Protein AF-A0A7R9TB35-F1 (afdb_monomer)

Solvent-accessible surface area (backbone atoms only — not comparable to full-atom values): 8135 Å² total; per-residue (Å²): 130,73,51,58,39,48,100,83,71,43,61,80,82,68,90,72,88,78,62,68,51,56,83,81,45,73,91,68,60,78,94,71,90,72,75,76,47,67,43,99,84,64,23,38,39,74,42,79,46,48,24,17,52,38,48,74,56,93,46,41,38,41,68,48,85,60,56,23,33,42,37,32,32,30,42,85,90,68,52,32,36,48,29,34,21,60,53,54,99,89,48,83,83,55,64,77,40,80,38,84,54,57,85,85,51,56,41,36,36,64,48,104,45,93,62,28,33,32,43,37,23,86,93,43,67,87,70,45,44,40,34,32,57,61,77,127

InterPro domains:
  IPR006773 Proteasomal ubiquitin receptor Rpn13/ADRM1 [PTHR12225] (44-135)
  IPR038633 Proteasomal ubiquitin receptor Rpn13/ADRM1, Pru domain superfamily [G3DSA:2.30.29.70] (42-136)
  IPR044868 Rpn13/ADRM1, Pru domain [PF04683] (47-135)
  IPR044868 Rpn13/ADRM1, Pru domain [PS51917] (41-136)

Structure (mmCIF, N/CA/C/O backbone):
data_AF-A0A7R9TB35-F1
#
_entry.id   AF-A0A7R9TB35-F1
#
loop_
_atom_site.group_PDB
_atom_site.id
_atom_site.type_symbol
_atom_site.label_atom_id
_atom_site.label_alt_id
_atom_site.label_comp_id
_atom_site.label_asym_id
_atom_site.label_entity_id
_atom_site.label_seq_id
_atom_site.pdbx_PDB_ins_code
_atom_site.Cartn_x
_atom_site.Cartn_y
_atom_site.Cartn_z
_atom_site.occupancy
_atom_site.B_iso_or_equiv
_atom_site.auth_seq_id
_atom_site.auth_comp_id
_atom_site.auth_asym_id
_atom_site.auth_atom_id
_atom_site.pdbx_PDB_model_num
ATOM 1 N N . ALA A 1 1 ? -3.491 0.866 19.388 1.00 52.84 1 ALA A N 1
ATOM 2 C CA . ALA A 1 1 ? -4.784 1.554 19.609 1.00 52.84 1 ALA A CA 1
ATOM 3 C C . ALA A 1 1 ? -5.791 1.039 18.576 1.00 52.84 1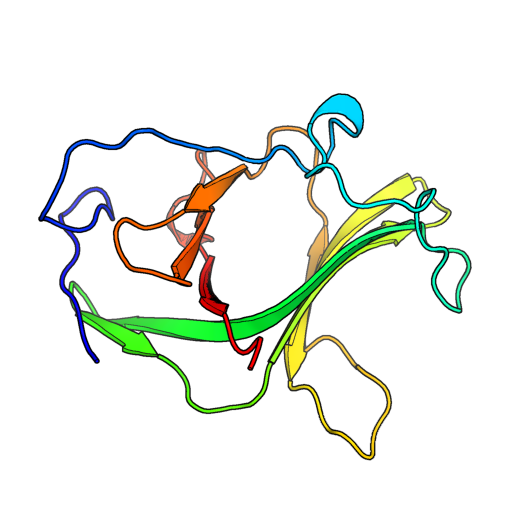 ALA A C 1
ATOM 5 O O . ALA A 1 1 ? -5.368 0.816 17.451 1.00 52.84 1 ALA A O 1
ATOM 6 N N . ARG A 1 2 ? -7.055 0.804 18.955 1.00 60.31 2 ARG A N 1
ATOM 7 C CA . ARG A 1 2 ? -8.141 0.290 18.089 1.00 60.31 2 ARG A CA 1
ATOM 8 C C . ARG A 1 2 ? -9.204 1.373 17.891 1.00 60.31 2 ARG A C 1
ATOM 10 O O . ARG A 1 2 ? -9.391 2.170 18.810 1.00 60.31 2 ARG A O 1
ATOM 17 N N . PHE A 1 3 ? -9.855 1.432 16.730 1.00 68.44 3 PHE 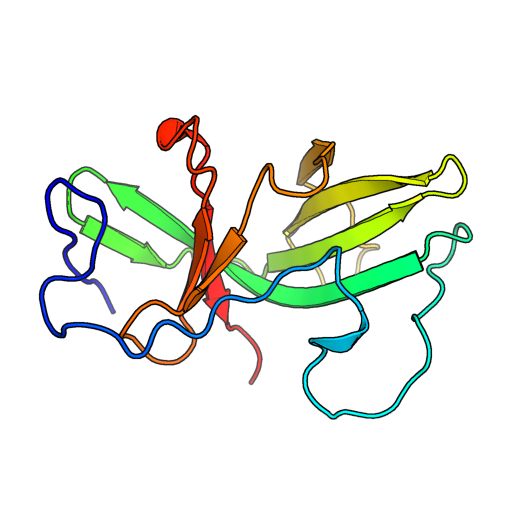A N 1
ATOM 18 C CA . PHE A 1 3 ? -10.870 2.457 16.407 1.00 68.44 3 PHE A CA 1
ATOM 19 C C . PHE A 1 3 ? -12.024 1.840 15.611 1.00 68.44 3 PHE A C 1
ATOM 21 O O . PHE A 1 3 ? -11.832 0.809 14.964 1.00 68.44 3 PHE A O 1
ATOM 28 N N . GLU A 1 4 ? -13.199 2.473 15.679 1.00 69.81 4 GLU A N 1
ATOM 29 C CA . GLU A 1 4 ? -14.410 2.039 14.975 1.00 69.81 4 GLU A CA 1
ATOM 30 C C . GLU A 1 4 ? -14.674 2.847 13.696 1.00 69.81 4 GLU A C 1
ATOM 32 O O . GLU A 1 4 ? -14.509 4.073 13.685 1.00 69.81 4 GLU A O 1
ATOM 37 N N . ILE A 1 5 ? -15.149 2.164 12.652 1.00 67.62 5 ILE A N 1
ATOM 38 C CA . ILE A 1 5 ? -15.677 2.768 11.418 1.00 67.62 5 ILE A CA 1
ATOM 39 C C . ILE A 1 5 ? -17.199 2.612 11.304 1.00 67.62 5 ILE A C 1
ATOM 41 O O . ILE A 1 5 ? -17.789 1.697 11.881 1.00 67.62 5 ILE A O 1
ATOM 45 N N . ASP A 1 6 ? -17.837 3.527 10.577 1.00 70.81 6 ASP A N 1
ATOM 46 C CA . ASP A 1 6 ? -19.246 3.453 10.193 1.00 70.81 6 ASP A CA 1
ATOM 47 C C . ASP A 1 6 ? -19.481 2.544 8.970 1.00 70.81 6 ASP A C 1
ATOM 49 O O . ASP A 1 6 ? -18.548 1.975 8.402 1.00 70.81 6 ASP A O 1
ATOM 53 N N . ASP A 1 7 ? -20.748 2.405 8.565 1.00 62.00 7 ASP A N 1
ATOM 54 C CA . ASP A 1 7 ? -21.165 1.546 7.446 1.00 62.00 7 ASP A CA 1
ATOM 55 C C . ASP A 1 7 ? -20.650 2.032 6.074 1.00 62.00 7 ASP A C 1
ATOM 57 O O . ASP A 1 7 ? -20.692 1.286 5.100 1.00 62.00 7 ASP A O 1
ATOM 61 N N . ALA A 1 8 ? -20.129 3.261 5.993 1.00 58.84 8 ALA A N 1
ATOM 62 C CA . ALA A 1 8 ? -19.480 3.828 4.812 1.00 58.84 8 ALA A CA 1
ATOM 63 C C . ALA A 1 8 ? -17.936 3.769 4.898 1.00 58.84 8 ALA A C 1
ATOM 65 O O . ALA A 1 8 ? -17.229 4.296 4.031 1.00 58.84 8 ALA A O 1
ATOM 66 N N . GLY A 1 9 ? -17.393 3.128 5.938 1.00 59.06 9 GLY A N 1
ATOM 67 C CA . GLY A 1 9 ? -15.958 2.981 6.161 1.00 59.06 9 GLY A CA 1
ATOM 68 C C . GLY A 1 9 ? -15.265 4.266 6.624 1.00 59.06 9 GLY A C 1
ATOM 69 O O . GLY A 1 9 ? -14.053 4.407 6.438 1.00 59.06 9 GLY A O 1
ATOM 70 N N . PHE A 1 10 ? -16.007 5.220 7.191 1.00 58.66 10 PHE A N 1
ATOM 71 C CA . PHE A 1 10 ? -15.458 6.430 7.800 1.00 58.66 10 PHE A CA 1
ATOM 72 C C . PHE A 1 10 ? -15.318 6.276 9.314 1.00 58.66 10 PHE A C 1
ATOM 74 O O . PHE A 1 10 ? -16.150 5.673 9.986 1.00 58.66 10 PHE A O 1
ATOM 81 N N . VAL A 1 11 ? -14.251 6.843 9.880 1.00 61.16 11 VAL A N 1
ATOM 82 C CA . VAL A 1 11 ? -14.087 6.904 11.338 1.00 61.16 11 VAL A CA 1
ATOM 83 C C . VAL A 1 11 ? -15.114 7.875 11.908 1.00 61.16 11 VAL A C 1
ATOM 85 O O . VAL A 1 11 ? -15.225 9.012 11.453 1.00 61.16 11 VAL A O 1
ATOM 88 N N . ARG A 1 12 ? -15.841 7.422 12.932 1.00 54.44 12 ARG A N 1
ATOM 89 C CA . ARG A 1 12 ? -17.036 8.078 13.486 1.00 54.44 12 ARG A CA 1
ATOM 90 C C . ARG A 1 12 ? -16.856 9.508 14.021 1.00 54.44 12 ARG A C 1
ATOM 92 O O . ARG A 1 12 ? -17.864 10.115 14.371 1.00 54.44 12 ARG A O 1
ATOM 99 N N . THR A 1 13 ? -15.639 10.044 14.145 1.00 48.53 13 THR A N 1
ATOM 100 C CA . THR A 1 13 ? -15.421 11.235 14.980 1.00 48.53 13 THR A CA 1
ATOM 101 C C . THR A 1 13 ? -15.454 12.593 14.286 1.00 48.53 13 THR A C 1
ATOM 103 O O . THR A 1 13 ? -15.946 13.493 14.946 1.00 48.53 13 THR A O 1
ATOM 106 N N . GLU A 1 14 ? -15.052 12.827 13.027 1.00 44.53 14 GLU A N 1
ATOM 107 C CA . GLU A 1 14 ? -15.094 14.205 12.471 1.00 44.53 14 GLU A CA 1
ATOM 108 C C . GLU A 1 14 ? -15.300 14.271 10.945 1.00 44.53 14 GLU A C 1
ATOM 110 O O . GLU A 1 14 ? -14.732 13.486 10.185 1.00 44.53 14 GLU A O 1
ATOM 115 N N . ARG A 1 15 ? -16.118 15.239 10.489 1.00 44.47 15 ARG A N 1
ATOM 116 C CA . ARG A 1 15 ? -16.298 15.579 9.064 1.00 44.47 15 ARG A CA 1
ATOM 117 C C . ARG A 1 15 ? -14.980 16.157 8.512 1.00 44.47 15 ARG A C 1
ATOM 119 O O . ARG A 1 15 ? -14.476 17.097 9.122 1.00 44.47 15 ARG A O 1
ATOM 126 N N . PRO A 1 16 ? -14.414 15.672 7.390 1.00 49.31 16 PRO A N 1
ATOM 127 C CA . PRO A 1 16 ? -12.982 15.842 7.152 1.00 49.31 16 PRO A CA 1
ATOM 128 C C . PRO A 1 16 ? -12.670 17.080 6.311 1.00 49.31 16 PRO A C 1
ATOM 130 O O . PRO A 1 16 ? -13.315 17.333 5.293 1.00 49.31 16 PRO A O 1
ATOM 133 N N . ALA A 1 17 ? -11.577 17.764 6.649 1.00 43.72 17 ALA A N 1
ATOM 134 C CA . ALA A 1 17 ? -10.717 18.313 5.610 1.00 43.72 17 ALA A CA 1
ATOM 135 C C . ALA A 1 17 ? -10.092 17.111 4.881 1.00 43.72 17 ALA A C 1
ATOM 137 O O . ALA A 1 17 ? -9.142 16.496 5.361 1.00 43.72 17 ALA A O 1
ATOM 138 N N . PHE A 1 18 ? -10.707 16.698 3.772 1.00 48.94 18 PHE A N 1
ATOM 139 C CA . PHE A 1 18 ? -10.194 15.629 2.921 1.00 48.94 18 PHE A CA 1
ATOM 140 C C . PHE A 1 18 ? -8.946 16.132 2.202 1.00 48.94 18 PHE A C 1
ATOM 142 O O . PHE A 1 18 ? -9.046 16.817 1.189 1.00 48.94 18 PHE A O 1
ATOM 149 N N . MET A 1 19 ? -7.767 15.794 2.714 1.00 55.06 19 MET A N 1
ATOM 150 C CA . MET A 1 19 ? -6.555 15.872 1.909 1.00 55.06 19 MET A CA 1
ATOM 151 C C . MET A 1 19 ? -6.432 14.537 1.174 1.00 55.06 19 MET A C 1
ATOM 153 O O . MET A 1 19 ? -6.095 13.515 1.776 1.00 55.06 19 MET A O 1
ATOM 157 N N . SER A 1 20 ? -6.842 14.528 -0.094 1.00 61.03 20 SER A N 1
ATOM 158 C CA . SER A 1 20 ? -6.631 13.409 -1.009 1.00 61.03 20 SER A CA 1
ATOM 159 C C . SER A 1 20 ? -5.329 13.617 -1.764 1.00 61.03 20 SER A C 1
ATOM 161 O O . SER A 1 20 ? -5.039 14.736 -2.189 1.00 61.03 20 SER A O 1
ATOM 163 N N . PHE A 1 21 ? -4.570 12.549 -1.955 1.00 64.25 21 PHE A N 1
ATOM 164 C CA . PHE A 1 21 ? -3.383 12.575 -2.796 1.00 64.25 21 PHE A CA 1
ATOM 165 C C . PHE A 1 21 ? -3.636 11.747 -4.052 1.00 64.25 21 PHE A C 1
ATOM 167 O O . PHE A 1 21 ? -4.058 10.592 -3.956 1.00 64.25 21 PHE A O 1
ATOM 174 N N . ASP A 1 22 ? -3.394 12.360 -5.208 1.00 73.25 22 ASP A N 1
ATOM 175 C CA . ASP A 1 22 ? -3.424 11.689 -6.502 1.00 73.25 22 ASP A CA 1
ATOM 176 C C . ASP A 1 22 ? -1.989 11.365 -6.920 1.00 73.25 22 ASP A C 1
ATOM 178 O O . ASP A 1 22 ? -1.201 12.258 -7.235 1.00 73.25 22 ASP A O 1
ATOM 182 N N . PHE A 1 23 ? -1.668 10.074 -6.916 1.00 69.88 23 PHE A N 1
ATOM 183 C CA . PHE A 1 23 ? -0.359 9.551 -7.301 1.00 69.88 23 PHE A CA 1
ATOM 184 C C . PHE A 1 23 ? 0.009 9.863 -8.751 1.00 69.88 23 PHE A C 1
ATOM 186 O O . PHE A 1 23 ? 1.188 9.989 -9.073 1.00 69.88 23 PHE A O 1
ATOM 193 N N . PHE A 1 24 ? -0.990 9.988 -9.626 1.00 70.44 24 PHE A N 1
ATOM 194 C CA . PHE A 1 24 ? -0.786 10.193 -11.055 1.00 70.44 24 PHE A CA 1
ATOM 195 C C . PHE A 1 24 ? -0.571 11.666 -11.406 1.00 70.44 24 PHE A C 1
ATOM 197 O O . PHE A 1 24 ? -0.039 11.974 -12.473 1.00 70.44 24 PHE A O 1
ATOM 204 N N . ASN A 1 25 ? -0.944 12.585 -10.513 1.00 70.31 25 ASN A N 1
ATOM 205 C CA . ASN A 1 25 ? -0.754 14.013 -10.711 1.00 70.31 25 ASN A CA 1
ATOM 206 C C . ASN A 1 25 ? 0.455 14.523 -9.913 1.00 70.31 25 ASN A C 1
ATOM 208 O O . ASN A 1 25 ? 0.323 15.011 -8.788 1.00 70.31 25 ASN A O 1
ATOM 212 N N . GLN A 1 26 ? 1.635 14.468 -10.537 1.00 58.28 26 GLN A N 1
ATOM 213 C CA . GLN A 1 26 ? 2.926 14.866 -9.951 1.00 58.28 26 GLN A CA 1
ATOM 214 C C . GLN A 1 26 ? 2.990 16.330 -9.473 1.00 58.28 26 GLN A C 1
ATOM 216 O O . GLN A 1 26 ? 3.820 16.663 -8.631 1.00 58.28 26 GLN A O 1
ATOM 221 N N . ASN A 1 27 ? 2.077 17.199 -9.922 1.00 52.41 27 ASN A N 1
ATOM 222 C CA . ASN A 1 27 ? 1.960 18.572 -9.414 1.00 52.41 27 ASN A CA 1
ATOM 223 C C . ASN A 1 27 ? 1.373 18.660 -7.990 1.00 52.41 27 ASN A C 1
ATOM 225 O O . ASN A 1 27 ? 1.320 19.750 -7.423 1.00 52.41 27 ASN A O 1
ATOM 229 N N . SER A 1 28 ? 0.925 17.539 -7.417 1.00 52.06 28 SER A N 1
ATOM 230 C CA . SER A 1 28 ? 0.295 17.467 -6.089 1.00 52.06 28 SER A CA 1
ATOM 231 C C . SER A 1 28 ? 1.251 17.014 -4.978 1.00 52.06 28 SER A C 1
ATOM 233 O O . SER A 1 28 ? 0.823 16.947 -3.826 1.00 52.06 28 SER A O 1
ATOM 235 N N . ALA A 1 29 ? 2.508 16.674 -5.304 1.00 52.47 29 ALA A N 1
ATOM 236 C CA . ALA A 1 29 ? 3.496 16.119 -4.374 1.00 52.47 29 ALA A CA 1
ATOM 237 C C . ALA A 1 29 ? 3.689 17.001 -3.118 1.00 52.47 29 ALA A C 1
ATOM 239 O O . ALA A 1 29 ? 3.740 18.230 -3.239 1.00 52.47 29 ALA A O 1
ATOM 240 N N . PRO A 1 30 ? 3.832 16.420 -1.906 1.00 47.53 30 PRO A N 1
ATOM 241 C CA . PRO A 1 30 ? 4.259 17.193 -0.748 1.00 47.53 30 PRO A CA 1
ATOM 242 C C . PRO A 1 30 ? 5.617 17.834 -1.055 1.00 47.53 30 PRO A C 1
ATOM 244 O O . PRO A 1 30 ? 6.540 17.177 -1.533 1.00 47.53 30 PRO A O 1
ATOM 247 N N . ALA A 1 31 ? 5.714 19.142 -0.818 1.00 44.41 31 ALA A N 1
ATOM 248 C CA . ALA A 1 31 ? 6.898 19.945 -1.091 1.00 44.41 31 ALA A CA 1
ATOM 249 C C . ALA A 1 31 ? 8.101 19.429 -0.277 1.00 44.41 31 ALA A C 1
ATOM 251 O O . ALA A 1 31 ? 8.276 19.780 0.887 1.00 44.41 31 ALA A O 1
ATOM 252 N N . GLY A 1 32 ? 8.907 18.566 -0.896 1.00 44.12 32 GLY A N 1
ATOM 253 C CA . GLY A 1 32 ? 10.002 17.848 -0.247 1.00 44.12 32 GLY A CA 1
ATOM 254 C C . GLY A 1 32 ? 11.025 17.287 -1.236 1.00 44.12 32 GLY A C 1
ATOM 255 O O . GLY A 1 32 ? 11.379 16.126 -1.142 1.00 44.12 32 GLY A O 1
ATOM 256 N N . GLY A 1 33 ? 11.463 18.116 -2.191 1.00 42.28 33 GLY A N 1
ATOM 257 C CA . GLY A 1 33 ? 12.790 18.086 -2.826 1.00 42.28 33 GLY A CA 1
ATOM 258 C C . GLY A 1 33 ? 13.357 16.755 -3.342 1.00 42.28 33 GLY A C 1
ATOM 259 O O . GLY A 1 33 ? 14.172 16.131 -2.676 1.00 42.28 33 GLY A O 1
ATOM 260 N N . GLY A 1 34 ? 13.070 16.443 -4.603 1.00 40.31 34 GLY A N 1
ATOM 261 C CA . GLY A 1 34 ? 13.784 15.464 -5.423 1.00 40.31 34 GLY A CA 1
ATOM 262 C C . GLY A 1 34 ? 12.977 15.215 -6.690 1.00 40.31 34 GLY A C 1
ATOM 263 O O . GLY A 1 34 ? 11.756 15.135 -6.613 1.00 40.31 34 GLY A O 1
ATOM 264 N N . GLY A 1 35 ? 13.611 15.151 -7.864 1.00 52.41 35 GLY A N 1
ATOM 265 C CA . GLY A 1 35 ? 12.934 14.583 -9.037 1.00 52.41 35 GLY A CA 1
ATOM 266 C C . GLY A 1 35 ? 12.469 13.150 -8.737 1.00 52.41 35 G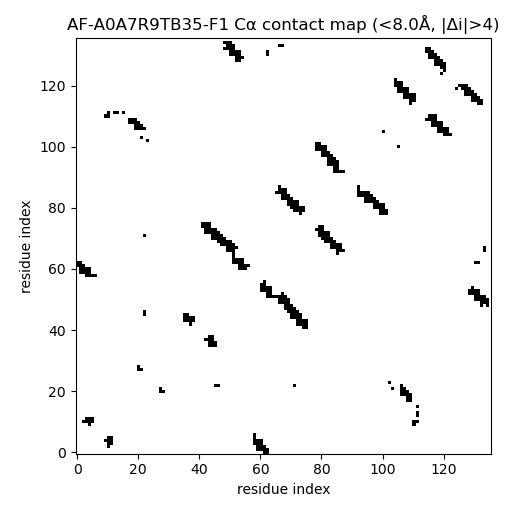LY A C 1
ATOM 267 O O . GLY A 1 35 ? 12.867 12.602 -7.707 1.00 52.41 35 GLY A O 1
ATOM 268 N N . PRO A 1 36 ? 11.644 12.538 -9.598 1.00 60.09 36 PRO A N 1
ATOM 269 C CA . PRO A 1 36 ? 11.190 11.175 -9.360 1.00 60.09 36 PRO A CA 1
ATOM 270 C C . PRO A 1 36 ? 12.387 10.255 -9.089 1.00 60.09 36 PRO A C 1
ATOM 272 O O . PRO A 1 36 ? 13.357 10.236 -9.853 1.00 60.09 36 PRO A O 1
ATOM 275 N N . GLU A 1 37 ? 12.354 9.556 -7.955 1.00 75.38 37 GLU A N 1
ATOM 276 C CA . GLU A 1 37 ? 13.415 8.628 -7.578 1.00 75.38 37 GLU A CA 1
ATOM 277 C C . GLU A 1 37 ? 13.360 7.443 -8.545 1.00 75.38 37 GLU A C 1
ATOM 279 O O . GLU A 1 37 ? 12.314 6.827 -8.721 1.00 75.38 37 GLU A O 1
ATOM 284 N N . ILE A 1 38 ? 14.468 7.141 -9.220 1.00 79.88 38 ILE A N 1
ATOM 285 C CA . ILE A 1 38 ? 14.526 6.003 -10.139 1.00 79.88 38 ILE A CA 1
ATOM 286 C C . ILE A 1 38 ? 14.969 4.776 -9.348 1.00 79.88 38 ILE A C 1
ATOM 288 O O . ILE A 1 38 ? 16.067 4.746 -8.788 1.00 79.88 38 ILE A O 1
ATOM 292 N N . GLY A 1 39 ? 14.106 3.767 -9.302 1.00 77.69 39 GLY A N 1
ATOM 293 C CA . GLY A 1 39 ? 14.375 2.489 -8.667 1.00 77.69 39 GLY A CA 1
ATOM 294 C C . GLY A 1 39 ? 15.451 1.679 -9.402 1.00 77.69 39 GLY A C 1
ATOM 295 O O . GLY A 1 39 ? 15.836 1.992 -10.532 1.00 77.69 39 GLY A O 1
ATOM 296 N N . PRO A 1 40 ? 15.937 0.588 -8.786 1.00 76.50 40 PRO A N 1
ATOM 297 C CA . PRO A 1 40 ? 17.069 -0.194 -9.294 1.00 76.50 40 PRO A CA 1
ATOM 298 C C . PRO A 1 40 ? 16.831 -0.806 -10.683 1.00 76.50 40 PRO A C 1
ATOM 300 O O . PRO A 1 40 ? 17.793 -1.104 -11.387 1.00 76.50 40 PRO A O 1
ATOM 303 N N . ASN A 1 41 ? 15.567 -0.964 -11.084 1.00 81.12 41 ASN A N 1
ATOM 304 C CA . ASN A 1 41 ? 15.169 -1.535 -12.370 1.00 81.12 41 ASN A CA 1
ATOM 305 C C . ASN A 1 41 ? 14.773 -0.477 -13.420 1.00 81.12 41 ASN A C 1
ATOM 307 O O . ASN A 1 41 ? 14.282 -0.835 -14.484 1.00 81.12 41 ASN A O 1
ATOM 311 N N . GLY A 1 42 ? 14.975 0.818 -13.144 1.00 82.50 42 GLY A N 1
ATOM 312 C CA . GLY A 1 42 ? 14.557 1.908 -14.038 1.00 82.50 42 GLY A CA 1
ATOM 313 C C . GLY A 1 42 ? 13.098 2.350 -13.864 1.00 82.50 42 GLY A C 1
ATOM 314 O O . GLY A 1 42 ? 12.625 3.198 -14.614 1.00 82.50 42 GLY A O 1
ATOM 315 N N . GLU A 1 43 ? 12.409 1.792 -12.870 1.00 87.56 43 GLU A N 1
ATOM 316 C CA . GLU A 1 43 ? 11.062 2.177 -12.446 1.00 87.56 43 GLU A CA 1
ATOM 317 C C . GLU A 1 43 ? 11.060 3.567 -11.788 1.00 87.56 43 GLU A C 1
ATOM 319 O O . GLU A 1 43 ? 11.954 3.911 -11.020 1.00 87.56 43 GLU A O 1
ATOM 324 N N . GLU A 1 44 ? 10.045 4.373 -12.070 1.00 89.94 44 GLU A N 1
ATOM 325 C CA . GLU A 1 44 ? 9.846 5.689 -11.473 1.00 89.94 44 GLU A CA 1
ATOM 326 C C . GLU A 1 44 ? 9.106 5.535 -10.139 1.00 89.94 44 GLU A C 1
ATOM 328 O O . GLU A 1 44 ? 7.940 5.146 -10.112 1.00 89.94 44 GLU A O 1
ATOM 333 N N . ILE A 1 45 ? 9.756 5.818 -9.015 1.00 87.88 45 ILE A N 1
ATOM 334 C CA . ILE A 1 45 ? 9.143 5.736 -7.688 1.00 87.88 45 ILE A CA 1
ATOM 335 C C . ILE A 1 45 ? 8.343 7.018 -7.445 1.00 87.88 45 ILE A C 1
ATOM 337 O O . ILE A 1 45 ? 8.892 8.111 -7.303 1.00 87.88 45 ILE A O 1
ATOM 341 N N . LEU A 1 46 ? 7.021 6.867 -7.384 1.00 86.44 46 LEU A N 1
ATOM 342 C CA . LEU A 1 46 ? 6.066 7.946 -7.124 1.00 86.44 46 LEU A CA 1
ATOM 343 C C . LEU A 1 46 ? 5.816 8.124 -5.621 1.00 86.44 46 LEU A C 1
ATOM 345 O O . LEU A 1 46 ? 5.515 9.222 -5.157 1.00 86.44 46 LEU A O 1
ATOM 349 N N . MET A 1 47 ? 5.923 7.034 -4.858 1.00 86.88 47 MET A N 1
ATOM 350 C CA . MET A 1 47 ? 5.768 7.017 -3.407 1.00 86.88 47 MET A CA 1
ATOM 351 C C . MET A 1 47 ? 6.522 5.826 -2.814 1.00 86.88 47 MET A C 1
ATOM 353 O O . MET A 1 47 ? 6.389 4.705 -3.298 1.00 86.88 47 MET A O 1
ATOM 357 N N . ASP A 1 48 ? 7.234 6.046 -1.714 1.00 88.75 48 ASP A N 1
ATOM 358 C CA . ASP A 1 48 ? 7.793 4.993 -0.864 1.00 88.75 48 ASP A CA 1
ATOM 359 C C . ASP A 1 48 ? 7.590 5.409 0.595 1.00 88.75 48 ASP A C 1
ATOM 361 O O . ASP A 1 48 ? 8.071 6.459 1.020 1.00 88.75 48 ASP A O 1
ATOM 365 N N . VAL A 1 49 ? 6.801 4.636 1.345 1.00 90.00 49 VAL A N 1
ATOM 366 C CA . VAL A 1 49 ? 6.459 4.954 2.736 1.00 90.00 49 VAL A CA 1
ATOM 367 C C . VAL A 1 49 ? 6.562 3.717 3.613 1.00 90.00 49 VAL A C 1
ATOM 369 O O . VAL A 1 49 ? 6.054 2.638 3.291 1.00 90.00 49 VAL A O 1
ATOM 372 N N . ARG A 1 50 ? 7.178 3.883 4.787 1.00 92.88 50 ARG A N 1
ATOM 373 C CA . ARG A 1 50 ? 7.228 2.851 5.825 1.00 92.88 50 ARG A CA 1
ATOM 374 C C . ARG A 1 50 ? 5.893 2.820 6.563 1.00 92.88 50 ARG A C 1
ATOM 376 O O . ARG A 1 50 ? 5.578 3.719 7.341 1.00 92.88 50 ARG A O 1
ATOM 383 N N . CYS A 1 51 ? 5.101 1.774 6.357 1.00 93.94 51 CYS A N 1
ATOM 384 C CA . CYS A 1 51 ? 3.787 1.642 6.983 1.00 93.94 51 CYS A CA 1
ATOM 385 C C . CYS A 1 51 ? 3.390 0.181 7.203 1.00 93.94 51 CYS A C 1
ATOM 387 O O . CYS A 1 51 ? 3.776 -0.703 6.442 1.00 93.94 51 CYS A O 1
ATOM 389 N N . GLY A 1 52 ? 2.580 -0.073 8.228 1.00 94.31 52 GLY A N 1
ATOM 390 C CA . GLY A 1 52 ? 1.959 -1.374 8.466 1.00 94.31 52 GLY A CA 1
ATOM 391 C C . GLY A 1 52 ? 0.516 -1.413 7.967 1.00 94.31 52 GLY A C 1
ATOM 392 O O . GLY A 1 52 ? -0.136 -0.375 7.835 1.00 94.31 52 GLY A O 1
ATOM 393 N N . ARG A 1 53 ? -0.006 -2.620 7.727 1.00 94.50 53 ARG A N 1
ATOM 394 C CA . ARG A 1 53 ? -1.430 -2.837 7.425 1.00 94.50 53 ARG A CA 1
ATOM 395 C C . ARG A 1 53 ? -2.290 -2.564 8.657 1.00 94.50 53 ARG A C 1
ATOM 397 O O . ARG A 1 53 ? -1.869 -2.771 9.795 1.00 94.50 53 ARG A O 1
ATOM 404 N N . ILE A 1 54 ? -3.523 -2.142 8.431 1.00 94.00 54 ILE A N 1
ATOM 405 C CA . ILE A 1 54 ? -4.593 -2.161 9.424 1.00 94.00 54 ILE A CA 1
ATOM 406 C C . ILE A 1 54 ? -5.580 -3.243 8.994 1.00 94.00 54 ILE A C 1
ATOM 408 O O . ILE A 1 54 ? -6.132 -3.196 7.897 1.00 94.00 54 ILE A O 1
ATOM 412 N N . ILE A 1 55 ? -5.798 -4.212 9.875 1.00 92.00 55 ILE A N 1
ATOM 413 C CA . ILE A 1 55 ? -6.777 -5.279 9.693 1.00 92.00 55 ILE A CA 1
ATOM 414 C C . ILE A 1 55 ? -8.142 -4.729 10.105 1.00 92.00 55 ILE A C 1
ATOM 416 O O . ILE A 1 55 ? -8.288 -4.196 11.210 1.00 92.00 55 ILE A O 1
ATOM 420 N N . VAL A 1 56 ? -9.124 -4.854 9.214 1.00 89.31 56 VAL A N 1
ATOM 421 C CA . VAL A 1 56 ? -10.515 -4.462 9.460 1.00 89.31 56 VAL A CA 1
ATOM 422 C C . VAL A 1 56 ? -11.331 -5.722 9.729 1.00 89.31 56 VAL A C 1
ATOM 424 O O . VAL A 1 56 ? -11.426 -6.587 8.865 1.00 89.31 56 VAL A O 1
ATOM 427 N N . ASP A 1 57 ? -11.911 -5.821 10.922 1.00 88.50 57 ASP A N 1
ATOM 428 C CA . ASP A 1 57 ? -12.817 -6.900 11.322 1.00 88.50 57 ASP A CA 1
ATOM 429 C C . ASP A 1 57 ? -14.174 -6.305 11.715 1.00 88.50 57 ASP A C 1
ATOM 431 O O . ASP A 1 57 ? -14.328 -5.663 12.762 1.00 88.50 57 ASP A O 1
ATOM 435 N N . GLY A 1 58 ? -15.149 -6.433 10.815 1.00 86.38 58 GLY A N 1
ATOM 436 C CA . GLY A 1 58 ? -16.427 -5.735 10.908 1.00 86.38 58 GLY A CA 1
ATOM 437 C C . GLY A 1 58 ? -16.223 -4.221 10.982 1.00 86.38 58 GLY A C 1
ATOM 438 O O . GLY A 1 58 ? -15.826 -3.585 10.010 1.00 86.38 58 GLY A O 1
ATOM 439 N N . ARG A 1 59 ? -16.488 -3.639 12.156 1.00 82.00 59 ARG A N 1
ATOM 440 C CA . ARG A 1 59 ? -16.277 -2.205 12.419 1.00 82.00 59 ARG A CA 1
ATOM 441 C C . ARG A 1 59 ? -14.963 -1.904 13.132 1.00 82.00 59 ARG A C 1
ATOM 443 O O . ARG A 1 59 ? -14.671 -0.736 13.358 1.00 82.00 59 ARG A O 1
ATOM 450 N N . MET A 1 60 ? -14.184 -2.914 13.513 1.00 85.31 60 MET A N 1
ATOM 451 C CA . MET A 1 60 ? -12.979 -2.744 14.318 1.00 85.31 60 MET A CA 1
ATOM 452 C C . MET A 1 60 ? -11.723 -2.701 13.448 1.00 85.31 60 MET A C 1
ATOM 454 O O . MET A 1 60 ? -11.447 -3.618 12.684 1.00 85.31 60 MET A O 1
ATOM 458 N N . MET A 1 61 ? -10.916 -1.656 13.625 1.00 88.94 61 MET A N 1
ATOM 459 C CA . MET A 1 61 ? -9.601 -1.518 12.999 1.00 88.94 61 MET A CA 1
ATOM 460 C C . MET A 1 61 ? -8.480 -1.850 13.984 1.00 88.94 61 MET A C 1
ATOM 462 O O . MET A 1 61 ? -8.377 -1.227 15.047 1.00 88.94 61 MET A O 1
ATOM 466 N N . THR A 1 62 ? -7.611 -2.797 13.619 1.00 90.94 62 THR A N 1
ATOM 467 C CA . THR A 1 62 ? -6.450 -3.206 14.422 1.00 90.94 62 THR A CA 1
ATOM 468 C C . THR A 1 62 ? -5.155 -3.095 13.607 1.00 90.94 62 THR A C 1
ATOM 470 O O . THR A 1 62 ? -5.058 -3.711 12.549 1.00 90.94 62 THR A O 1
ATOM 473 N N . PRO A 1 63 ? -4.141 -2.342 14.075 1.00 91.50 63 PRO A N 1
ATOM 474 C CA . PRO A 1 63 ? -2.864 -2.231 13.374 1.00 91.50 63 PRO A CA 1
ATOM 475 C C . PRO A 1 63 ? -2.066 -3.537 13.461 1.00 91.50 63 PRO A C 1
ATOM 477 O O . PRO A 1 63 ? -1.822 -4.049 14.559 1.00 91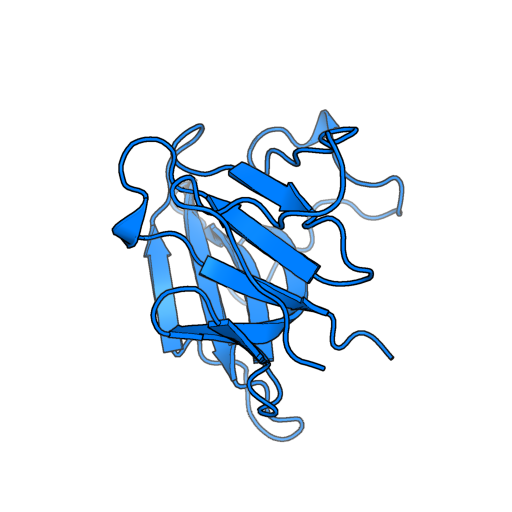.50 63 PRO A O 1
ATOM 480 N N . ASP A 1 64 ? -1.612 -4.031 12.312 1.00 92.62 64 ASP A N 1
ATOM 481 C CA . ASP A 1 64 ? -0.621 -5.100 12.218 1.00 92.62 64 ASP A CA 1
ATOM 482 C C . ASP A 1 64 ? 0.741 -4.563 12.682 1.00 92.62 64 ASP A C 1
ATOM 484 O O . ASP A 1 64 ? 1.185 -3.510 12.226 1.00 92.62 64 ASP A O 1
ATOM 488 N N . GLN A 1 65 ? 1.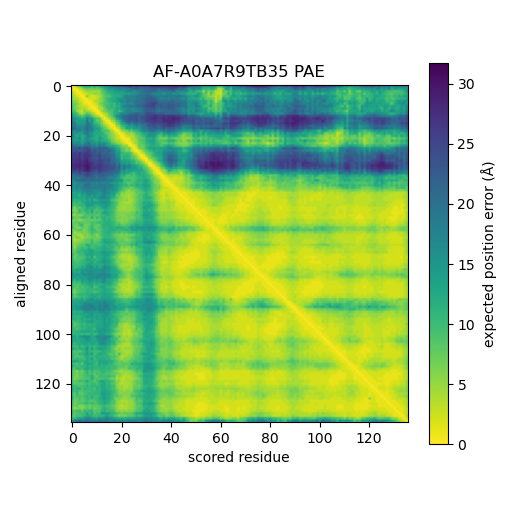385 -5.264 13.619 1.00 89.62 65 GLN A N 1
ATOM 489 C CA . GLN A 1 65 ? 2.663 -4.865 14.219 1.00 89.62 65 GLN A CA 1
ATOM 490 C C . GLN A 1 65 ? 3.874 -5.177 13.331 1.00 89.62 65 GLN A C 1
ATOM 492 O O . GLN A 1 65 ? 4.987 -4.746 13.639 1.00 89.62 65 GLN A O 1
ATOM 497 N N . ARG A 1 66 ? 3.690 -5.934 12.244 1.00 92.31 66 ARG A N 1
ATOM 498 C CA . ARG A 1 66 ? 4.777 -6.260 11.321 1.00 92.31 66 ARG A CA 1
ATOM 499 C C . ARG A 1 66 ? 5.285 -5.000 10.622 1.00 92.31 66 ARG A C 1
ATOM 501 O O . ARG A 1 66 ? 4.521 -4.104 10.257 1.00 92.31 66 ARG A O 1
ATOM 508 N N . LYS A 1 67 ? 6.603 -4.932 10.430 1.00 92.69 67 LYS A N 1
ATOM 509 C CA . LYS A 1 67 ? 7.246 -3.848 9.691 1.00 92.69 67 LYS A CA 1
ATOM 510 C C . LYS A 1 67 ? 6.888 -3.982 8.207 1.00 92.69 67 LYS A C 1
ATOM 512 O O . LYS A 1 67 ? 7.263 -4.972 7.587 1.00 92.69 67 LYS A O 1
ATOM 517 N N . GLY A 1 68 ? 6.209 -2.990 7.637 1.00 93.75 68 GLY A N 1
ATOM 518 C CA . GLY A 1 68 ? 5.811 -2.995 6.227 1.00 93.75 68 GLY A CA 1
ATOM 519 C C . GLY A 1 68 ? 6.332 -1.790 5.449 1.00 93.75 68 GLY A C 1
ATOM 520 O O . GLY A 1 68 ? 6.845 -0.824 6.027 1.00 93.75 68 GLY A O 1
ATOM 521 N N . LYS A 1 69 ? 6.199 -1.866 4.129 1.00 93.06 69 LYS A N 1
ATOM 522 C CA . LYS A 1 69 ? 6.454 -0.780 3.185 1.00 93.06 69 LYS A CA 1
ATOM 523 C C . LYS A 1 69 ? 5.344 -0.770 2.134 1.00 93.06 69 LYS A C 1
ATOM 525 O O . LYS A 1 69 ? 4.946 -1.828 1.652 1.00 93.06 69 LYS A O 1
ATOM 530 N N . LEU A 1 70 ? 4.865 0.425 1.800 1.00 93.12 70 LEU A N 1
ATOM 531 C CA . LEU A 1 70 ? 4.008 0.682 0.649 1.00 93.12 70 LEU A CA 1
ATOM 532 C C . LEU A 1 70 ? 4.826 1.457 -0.384 1.00 93.12 70 LEU A C 1
ATOM 534 O O . LEU A 1 70 ? 5.409 2.492 -0.057 1.00 93.12 70 LEU A O 1
ATOM 538 N N . ARG A 1 71 ? 4.862 0.949 -1.613 1.00 91.25 71 ARG A N 1
ATOM 539 C CA . ARG A 1 71 ? 5.553 1.555 -2.748 1.00 91.25 71 ARG A CA 1
ATOM 540 C C . ARG A 1 71 ? 4.569 1.738 -3.896 1.00 91.25 71 ARG A C 1
ATOM 542 O O . ARG A 1 71 ? 3.859 0.800 -4.245 1.00 91.25 71 ARG A O 1
ATOM 549 N N . VAL A 1 72 ? 4.542 2.927 -4.483 1.00 91.38 72 VAL A N 1
ATOM 550 C CA . VAL A 1 72 ? 3.895 3.172 -5.773 1.00 91.38 72 VAL A CA 1
ATOM 551 C C . VAL A 1 72 ? 4.991 3.507 -6.764 1.00 91.38 72 VAL A C 1
ATOM 553 O O . VAL A 1 72 ? 5.717 4.482 -6.568 1.00 91.38 72 VAL A O 1
ATOM 556 N N . CYS A 1 73 ? 5.130 2.700 -7.807 1.00 91.56 73 CYS A N 1
ATOM 557 C CA . CYS A 1 73 ? 6.096 2.949 -8.867 1.00 91.56 73 CYS A CA 1
ATOM 558 C C . CYS A 1 73 ? 5.459 2.793 -10.241 1.00 91.56 73 CYS A C 1
ATOM 560 O O . CYS A 1 73 ? 4.468 2.089 -10.409 1.00 91.56 73 CYS A O 1
ATOM 562 N N . LYS A 1 74 ? 6.020 3.479 -11.228 1.00 91.12 74 LYS A N 1
ATOM 563 C CA . LYS A 1 74 ? 5.676 3.318 -12.631 1.00 91.12 74 LYS A CA 1
ATOM 564 C C . LYS A 1 74 ? 6.806 2.568 -13.317 1.00 91.12 74 LYS A C 1
ATOM 566 O O . LYS A 1 74 ? 7.944 3.032 -13.304 1.00 91.12 74 LYS A O 1
ATOM 571 N N . ASP A 1 75 ? 6.503 1.406 -13.873 1.00 90.25 75 ASP A N 1
ATOM 572 C CA . ASP A 1 75 ? 7.487 0.598 -14.582 1.00 90.25 75 ASP A CA 1
ATOM 573 C C . ASP A 1 75 ? 7.813 1.232 -15.951 1.00 90.25 75 ASP A C 1
ATOM 575 O O . ASP A 1 75 ? 7.169 2.174 -16.426 1.00 90.25 75 ASP A O 1
ATOM 579 N N . THR A 1 76 ? 8.862 0.728 -16.585 1.00 88.88 76 THR A N 1
ATOM 580 C CA . THR A 1 76 ? 9.398 1.143 -17.882 1.00 88.88 76 THR A CA 1
ATOM 581 C C . THR A 1 76 ? 8.416 0.963 -19.042 1.00 88.88 76 THR A C 1
ATOM 583 O O . THR A 1 76 ? 8.532 1.658 -20.053 1.00 88.88 76 THR A O 1
ATOM 586 N N . ASP A 1 77 ? 7.424 0.083 -18.897 1.00 90.31 77 ASP A N 1
ATOM 587 C CA . ASP A 1 77 ? 6.310 -0.078 -19.837 1.00 90.31 77 ASP A CA 1
ATOM 588 C C . ASP A 1 77 ? 5.206 0.987 -19.661 1.00 90.31 77 ASP A C 1
ATOM 590 O O . ASP A 1 77 ? 4.303 1.108 -20.493 1.00 90.31 77 ASP A O 1
ATOM 594 N N . GLY A 1 78 ? 5.310 1.804 -18.611 1.00 86.56 78 GLY A N 1
ATOM 595 C CA . GLY A 1 78 ? 4.382 2.867 -18.263 1.00 86.56 78 GLY A CA 1
ATOM 596 C C . GLY A 1 78 ? 3.234 2.444 -17.346 1.00 86.56 78 GLY A C 1
ATOM 597 O O . GLY A 1 78 ? 2.416 3.308 -17.011 1.00 86.56 78 GLY A O 1
ATOM 598 N N . LEU A 1 79 ? 3.165 1.177 -16.929 1.00 92.31 79 LEU A N 1
ATOM 599 C CA . LEU A 1 79 ? 2.169 0.674 -15.985 1.00 92.31 79 LEU A CA 1
ATOM 600 C C . LEU A 1 79 ? 2.523 1.105 -14.561 1.00 92.31 79 LEU A C 1
ATOM 602 O O . LEU A 1 79 ? 3.689 1.172 -14.180 1.00 92.31 79 LEU A O 1
ATOM 606 N N . THR A 1 80 ? 1.512 1.445 -13.762 1.00 92.56 80 THR A N 1
ATOM 607 C CA . THR A 1 80 ? 1.707 1.858 -12.368 1.00 92.56 80 THR A CA 1
ATOM 608 C C . THR A 1 80 ? 1.355 0.716 -11.430 1.00 92.56 80 THR A C 1
ATOM 610 O O . THR A 1 80 ? 0.259 0.163 -11.487 1.00 92.56 80 THR A O 1
ATOM 613 N N . HIS A 1 81 ? 2.296 0.394 -10.556 1.00 93.38 81 HIS A N 1
ATOM 614 C CA . HIS A 1 81 ? 2.232 -0.673 -9.579 1.00 93.38 81 HIS A CA 1
ATOM 615 C C . HIS A 1 81 ? 2.023 -0.093 -8.183 1.00 93.38 81 HIS A C 1
ATOM 617 O O . HIS A 1 81 ? 2.787 0.758 -7.725 1.00 93.38 81 HIS A O 1
ATOM 623 N N . LEU A 1 82 ? 0.995 -0.578 -7.495 1.00 93.94 82 LEU A N 1
ATOM 624 C CA . LEU A 1 82 ? 0.753 -0.388 -6.072 1.00 93.94 82 LEU A CA 1
ATOM 625 C C . LEU A 1 82 ? 1.220 -1.645 -5.342 1.00 93.94 82 LEU A C 1
ATOM 627 O O . LEU A 1 82 ? 0.562 -2.685 -5.373 1.00 93.94 82 LEU A O 1
ATOM 631 N N . GLN A 1 83 ? 2.351 -1.528 -4.664 1.00 95.25 83 GLN A N 1
ATOM 632 C CA . GLN A 1 83 ? 3.055 -2.644 -4.059 1.00 95.25 83 GLN A CA 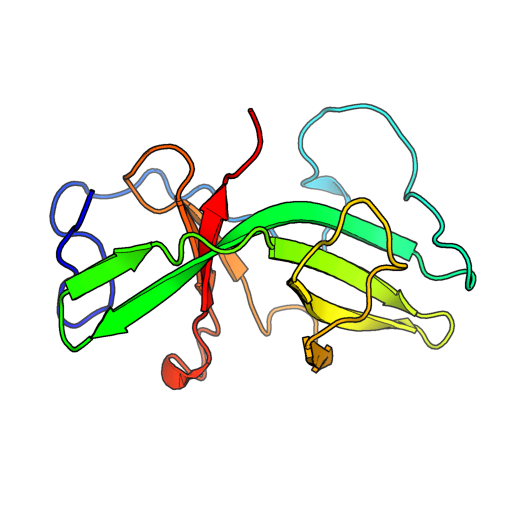1
ATOM 633 C C . GLN A 1 83 ? 3.087 -2.519 -2.546 1.00 95.25 83 GLN A C 1
ATOM 635 O O . GLN A 1 83 ? 3.521 -1.502 -2.002 1.00 95.25 83 GLN A O 1
ATOM 640 N N . PHE A 1 84 ? 2.707 -3.585 -1.857 1.00 95.25 84 PHE A N 1
ATOM 641 C CA . PHE A 1 84 ? 2.860 -3.692 -0.415 1.00 95.25 84 PHE A CA 1
ATOM 642 C C . PHE A 1 84 ? 3.632 -4.956 -0.060 1.00 95.25 84 PHE A C 1
ATOM 644 O O . PHE A 1 84 ? 3.395 -6.024 -0.612 1.00 95.25 84 PHE A O 1
ATOM 651 N N . GLY A 1 85 ? 4.530 -4.855 0.909 1.00 94.50 85 GLY A N 1
ATOM 652 C CA . GLY A 1 85 ? 5.262 -6.006 1.410 1.00 94.50 85 GLY A CA 1
ATOM 653 C C . GLY A 1 85 ? 5.846 -5.747 2.782 1.00 94.50 85 GLY A C 1
ATOM 654 O O . GLY A 1 85 ? 5.941 -4.607 3.256 1.00 94.50 85 GLY A O 1
ATOM 655 N N . LEU A 1 86 ? 6.259 -6.826 3.435 1.00 93.25 86 LEU A N 1
ATOM 656 C CA . LEU A 1 86 ? 7.023 -6.715 4.663 1.00 93.25 86 LEU A CA 1
ATOM 657 C C . LEU A 1 86 ? 8.414 -6.167 4.354 1.00 93.25 86 LEU A C 1
ATOM 659 O O . LEU A 1 86 ? 9.069 -6.565 3.392 1.00 93.25 86 LEU A O 1
ATOM 663 N N . ARG A 1 87 ? 8.883 -5.252 5.200 1.00 89.88 87 ARG A N 1
ATOM 664 C CA . ARG A 1 87 ? 10.272 -4.797 5.156 1.00 89.88 87 ARG A CA 1
ATOM 665 C C . ARG A 1 87 ? 11.078 -5.601 6.166 1.00 89.88 87 ARG A C 1
ATOM 667 O O . ARG A 1 87 ? 10.699 -5.709 7.334 1.00 89.88 87 ARG A O 1
ATOM 674 N N . SER A 1 88 ? 12.205 -6.123 5.711 1.00 85.88 88 SER A N 1
ATOM 675 C CA . SER A 1 88 ? 13.267 -6.632 6.568 1.00 85.88 88 SER A CA 1
ATOM 676 C C . SER A 1 88 ? 14.471 -5.720 6.400 1.00 85.88 88 SER A C 1
ATOM 678 O O . SER A 1 88 ? 14.713 -5.224 5.303 1.00 85.88 88 SER A O 1
ATOM 680 N N . ASP A 1 89 ? 15.207 -5.482 7.479 1.00 80.50 89 ASP A N 1
ATOM 681 C CA . ASP A 1 89 ? 16.408 -4.647 7.422 1.00 80.50 89 ASP A CA 1
ATOM 682 C C . ASP A 1 89 ? 17.568 -5.396 6.717 1.00 80.50 89 ASP A C 1
ATOM 684 O O . ASP A 1 89 ? 18.462 -4.764 6.161 1.00 80.50 89 ASP A O 1
ATOM 688 N N . ASP A 1 90 ? 17.501 -6.735 6.661 1.00 84.25 90 ASP A N 1
ATOM 689 C CA . ASP A 1 90 ? 18.567 -7.609 6.145 1.00 84.25 90 ASP A CA 1
ATOM 690 C C . ASP A 1 90 ? 18.305 -8.185 4.740 1.00 84.25 90 ASP A C 1
ATOM 692 O O . ASP A 1 90 ? 19.190 -8.814 4.158 1.00 84.25 90 ASP A O 1
ATOM 696 N N . LEU A 1 91 ? 17.092 -8.028 4.193 1.00 83.81 91 LEU A N 1
ATOM 697 C CA . LEU A 1 91 ? 16.707 -8.614 2.903 1.00 83.81 91 LEU A CA 1
ATOM 698 C C . LEU A 1 91 ? 16.205 -7.547 1.924 1.00 83.81 91 LEU A C 1
ATOM 700 O O . LEU A 1 91 ? 15.576 -6.576 2.352 1.00 83.81 91 LEU A O 1
ATOM 704 N N . PRO A 1 92 ? 16.422 -7.738 0.608 1.00 84.38 92 PRO A N 1
ATOM 705 C CA . PRO A 1 92 ? 15.796 -6.910 -0.413 1.00 84.38 92 PRO A CA 1
ATOM 706 C C . PRO A 1 92 ? 14.277 -6.880 -0.236 1.00 84.38 92 PRO A C 1
ATOM 708 O O . PRO A 1 92 ? 13.662 -7.890 0.111 1.00 84.38 92 PRO A O 1
ATOM 711 N N . TYR A 1 93 ? 13.672 -5.723 -0.492 1.00 86.44 93 TYR A N 1
ATOM 712 C CA . TYR A 1 93 ? 12.221 -5.600 -0.478 1.00 86.44 93 TYR A CA 1
ATOM 713 C C . TYR A 1 93 ? 11.621 -6.442 -1.605 1.00 86.44 93 TYR A C 1
ATOM 715 O O . TYR A 1 93 ? 11.944 -6.243 -2.775 1.00 86.44 93 TYR A O 1
ATOM 723 N N . VAL A 1 94 ? 10.739 -7.364 -1.232 1.00 89.75 94 VAL A N 1
ATOM 724 C CA . VAL A 1 94 ? 9.933 -8.151 -2.160 1.00 89.75 94 VAL A CA 1
ATOM 725 C C . VAL A 1 94 ? 8.473 -7.857 -1.821 1.00 89.75 94 VAL A C 1
ATOM 727 O O . VAL A 1 94 ? 8.073 -8.105 -0.680 1.00 89.75 94 VAL A O 1
ATOM 730 N N . PRO A 1 95 ? 7.689 -7.288 -2.751 1.00 92.19 95 PRO A N 1
ATOM 731 C CA . PRO A 1 95 ? 6.277 -7.042 -2.504 1.00 92.19 95 PRO A CA 1
ATOM 732 C C . PRO A 1 95 ? 5.547 -8.372 -2.294 1.00 92.19 95 PRO A C 1
ATOM 734 O O . PRO A 1 95 ? 5.726 -9.317 -3.059 1.00 92.19 95 PRO A O 1
ATOM 737 N N . GLU A 1 96 ? 4.744 -8.447 -1.234 1.00 93.75 96 GLU A N 1
ATOM 738 C CA . GLU A 1 96 ? 3.816 -9.565 -1.018 1.00 93.75 96 GLU A CA 1
ATOM 739 C C . GLU A 1 96 ? 2.587 -9.400 -1.915 1.00 93.75 96 GLU A C 1
ATOM 741 O O . GLU A 1 96 ? 2.110 -10.363 -2.508 1.00 93.75 96 GLU A O 1
ATOM 746 N N . ASP A 1 97 ? 2.125 -8.156 -2.038 1.00 93.75 97 ASP A N 1
ATOM 747 C CA . ASP A 1 97 ? 1.042 -7.744 -2.909 1.00 93.75 97 ASP A CA 1
ATOM 748 C C . ASP A 1 97 ? 1.575 -6.786 -3.982 1.00 93.75 97 ASP A C 1
ATOM 750 O O . ASP A 1 97 ? 2.284 -5.826 -3.665 1.00 93.75 97 ASP A O 1
ATOM 754 N N . ASP A 1 98 ? 1.179 -7.004 -5.234 1.00 94.44 98 ASP A N 1
ATOM 755 C CA . ASP A 1 98 ? 1.475 -6.123 -6.365 1.00 94.44 98 ASP A CA 1
ATOM 756 C C . ASP A 1 98 ? 0.219 -5.969 -7.229 1.00 94.44 98 ASP A C 1
ATOM 758 O O . ASP A 1 98 ? -0.277 -6.939 -7.811 1.00 94.44 98 ASP A O 1
ATOM 762 N N . PHE A 1 99 ? -0.324 -4.754 -7.271 1.00 93.38 99 PHE A N 1
ATOM 763 C CA . PHE A 1 99 ? -1.511 -4.430 -8.049 1.00 93.38 99 PHE A CA 1
ATOM 764 C C . PHE A 1 99 ? -1.174 -3.425 -9.136 1.00 93.38 99 PHE A C 1
ATOM 766 O O . PHE A 1 99 ? -0.665 -2.343 -8.855 1.00 93.38 99 PHE A O 1
ATOM 773 N N . LEU A 1 100 ? -1.572 -3.733 -10.363 1.00 93.25 100 LEU A N 1
ATOM 774 C CA . LEU A 1 100 ? -1.620 -2.745 -11.427 1.00 93.25 100 LEU A CA 1
ATOM 775 C C . LEU A 1 100 ? -2.792 -1.794 -11.166 1.00 93.25 100 LEU A C 1
ATOM 777 O O . LEU A 1 100 ? -3.918 -2.252 -10.957 1.00 93.25 100 LEU A O 1
ATOM 781 N N . ILE A 1 101 ? -2.516 -0.491 -11.167 1.00 91.69 101 ILE A N 1
ATOM 782 C CA . ILE A 1 101 ? -3.513 0.561 -10.967 1.00 91.69 101 ILE A CA 1
ATOM 783 C C . ILE A 1 101 ? -3.507 1.563 -12.123 1.00 91.69 101 ILE A C 1
ATOM 785 O O . ILE A 1 101 ? -2.454 1.938 -12.644 1.00 91.69 101 ILE A O 1
ATOM 789 N N . PHE A 1 102 ? -4.692 2.024 -12.509 1.00 89.94 102 PHE A N 1
ATOM 790 C CA . PHE A 1 102 ? -4.873 3.058 -13.526 1.00 89.94 102 PHE A CA 1
ATOM 791 C C . PHE A 1 102 ? -5.125 4.440 -12.906 1.00 89.94 102 PHE A C 1
ATOM 793 O O . PHE A 1 102 ? -5.584 4.541 -11.761 1.00 89.94 102 PHE A O 1
ATOM 800 N N . PRO A 1 103 ? -4.878 5.529 -13.661 1.00 86.88 103 PRO A N 1
ATOM 801 C CA . PRO A 1 103 ? -5.287 6.862 -13.244 1.00 86.88 103 PRO A CA 1
ATOM 802 C C . PRO A 1 103 ? -6.761 6.881 -12.837 1.00 86.88 103 PRO A C 1
ATOM 804 O O . PRO A 1 103 ? -7.602 6.334 -13.547 1.00 86.88 103 PRO A O 1
ATOM 807 N N . GLN A 1 104 ? -7.064 7.536 -11.714 1.00 85.50 104 GLN A N 1
ATOM 808 C CA . GLN A 1 104 ? -8.413 7.650 -11.133 1.00 85.50 104 GLN A CA 1
ATOM 809 C C . GLN A 1 104 ? -9.012 6.352 -10.558 1.00 85.50 104 GLN A C 1
ATOM 811 O O . GLN A 1 104 ? -10.082 6.419 -9.959 1.00 85.50 104 GLN A O 1
ATOM 816 N N . GLU A 1 105 ? -8.342 5.198 -10.662 1.00 89.12 105 GLU A N 1
ATOM 817 C CA . GLU A 1 105 ? -8.858 3.932 -10.112 1.00 89.12 105 GLU A CA 1
ATOM 818 C C . GLU A 1 105 ? -8.819 3.904 -8.577 1.00 89.12 105 GLU A C 1
ATOM 820 O O . GLU A 1 105 ? -9.689 3.321 -7.925 1.00 89.12 105 GLU A O 1
ATOM 825 N N . CYS A 1 106 ? -7.813 4.547 -7.982 1.00 88.12 106 CYS A N 1
ATOM 826 C CA . CYS A 1 106 ? -7.674 4.636 -6.538 1.00 88.12 106 CYS A CA 1
ATOM 827 C C . CYS A 1 106 ? -7.227 6.022 -6.076 1.00 88.12 106 CYS A C 1
ATOM 829 O O .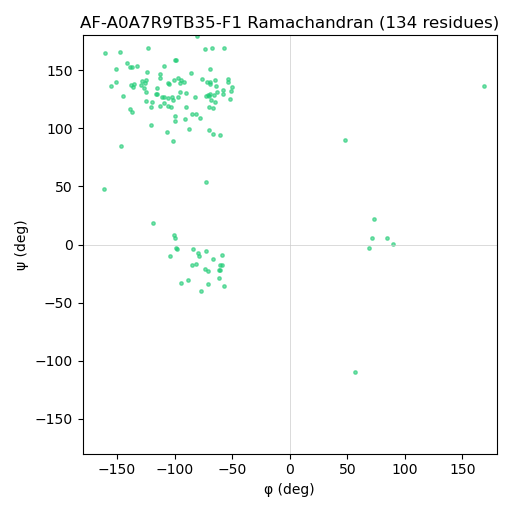 CYS A 1 106 ? -6.513 6.738 -6.776 1.00 88.12 106 CYS A O 1
ATOM 831 N N . GLU A 1 107 ? -7.606 6.369 -4.852 1.00 87.75 107 GLU A N 1
ATOM 832 C CA . GLU A 1 107 ? -7.256 7.625 -4.194 1.00 87.75 107 GLU A CA 1
ATOM 833 C C . GLU A 1 107 ? -6.668 7.347 -2.808 1.00 87.75 107 GLU A C 1
ATOM 835 O O . GLU A 1 107 ? -7.159 6.489 -2.066 1.00 87.75 107 GLU A O 1
ATOM 840 N N . MET A 1 108 ? -5.639 8.098 -2.413 1.00 87.44 108 MET A N 1
ATOM 841 C CA . MET A 1 108 ? -5.171 8.068 -1.030 1.00 87.44 108 MET A CA 1
ATOM 842 C C . MET A 1 108 ? -5.892 9.116 -0.203 1.00 87.44 108 MET A C 1
ATOM 844 O O . MET A 1 108 ? -5.929 10.288 -0.571 1.00 87.44 108 MET A O 1
ATOM 848 N N . LYS A 1 109 ? -6.417 8.706 0.952 1.00 87.44 109 LYS A N 1
ATOM 849 C CA . LYS A 1 109 ? -7.070 9.590 1.920 1.00 87.44 109 LYS A CA 1
ATOM 850 C C . LYS A 1 109 ? -6.504 9.377 3.313 1.00 87.44 109 LYS A C 1
ATOM 852 O O . LYS A 1 109 ? -6.350 8.244 3.767 1.00 87.44 109 LYS A O 1
ATOM 857 N N . PHE A 1 110 ? -6.258 10.470 4.026 1.00 84.44 110 PHE A N 1
ATOM 858 C CA . PHE A 1 110 ? -5.955 10.392 5.449 1.00 84.44 110 PHE A CA 1
ATOM 859 C C . PHE A 1 110 ? -7.208 10.036 6.247 1.00 84.44 110 PHE A C 1
ATOM 861 O O . PHE A 1 110 ? -8.314 10.511 5.979 1.00 84.44 110 PHE A O 1
ATOM 868 N N . ILE A 1 111 ? -7.021 9.181 7.241 1.00 85.06 111 ILE A N 1
ATOM 869 C CA . ILE A 1 111 ? -8.038 8.853 8.234 1.00 85.06 111 ILE A CA 1
ATOM 870 C C . ILE A 1 111 ? -7.920 9.918 9.337 1.00 85.06 111 ILE A C 1
ATOM 872 O O . ILE A 1 111 ? -6.803 10.368 9.598 1.00 85.06 111 ILE A O 1
ATOM 876 N N . PRO A 1 112 ? -9.008 10.334 10.018 1.00 78.81 112 PRO A N 1
ATOM 877 C CA . PRO A 1 112 ? -8.959 11.273 11.148 1.00 78.81 112 PRO A CA 1
ATOM 878 C C . PRO A 1 112 ? -8.373 10.602 12.405 1.00 78.81 112 PRO A C 1
ATOM 880 O O . PRO A 1 112 ? -8.960 10.557 13.484 1.00 78.81 112 PRO A O 1
ATOM 883 N N . LYS A 1 113 ? -7.188 10.025 12.236 1.00 79.00 113 LYS A N 1
ATOM 884 C CA . LYS A 1 113 ? -6.296 9.513 13.250 1.00 79.00 113 LYS A CA 1
ATOM 885 C C . LYS A 1 113 ? -4.862 9.769 12.772 1.00 79.00 113 LYS A C 1
ATOM 887 O O . LYS A 1 113 ? -4.526 9.351 11.664 1.00 79.00 113 LYS A O 1
ATOM 892 N N . PRO A 1 114 ? -4.004 10.392 13.598 1.00 81.56 114 PRO A N 1
ATOM 893 C CA . PRO A 1 114 ? -2.629 10.691 13.218 1.00 81.56 114 PRO A CA 1
ATOM 894 C C . PRO A 1 114 ? -1.890 9.467 12.672 1.00 81.56 114 PRO A C 1
ATOM 896 O O . PRO A 1 114 ? -1.942 8.384 13.260 1.00 81.56 114 PRO A O 1
ATOM 899 N N . GLY A 1 115 ? -1.229 9.655 11.531 1.00 84.69 115 GLY A N 1
ATOM 900 C CA . GLY A 1 115 ? -0.431 8.625 10.874 1.00 84.69 115 GLY A CA 1
ATOM 901 C C . GLY A 1 115 ? -1.232 7.495 10.225 1.00 84.69 115 GLY A C 1
ATOM 902 O O . GLY A 1 115 ? -0.614 6.554 9.756 1.00 84.69 115 GLY A O 1
ATOM 903 N N . CYS A 1 116 ? -2.565 7.537 10.179 1.00 89.88 116 CYS A N 1
ATOM 904 C CA . CYS A 1 116 ? -3.365 6.507 9.510 1.00 89.88 116 CYS A CA 1
ATOM 905 C C . CYS A 1 116 ? -3.926 7.023 8.183 1.00 89.88 116 CYS A C 1
ATOM 907 O O . CYS A 1 116 ? -4.401 8.156 8.090 1.00 89.88 116 CYS A O 1
ATOM 909 N N . PHE A 1 117 ? -3.903 6.182 7.157 1.00 90.44 117 PHE A N 1
ATOM 910 C CA . PHE A 1 117 ? -4.387 6.516 5.822 1.00 90.44 117 PHE A CA 1
ATOM 911 C C . PHE A 1 117 ? -4.969 5.283 5.132 1.00 90.44 117 PHE A C 1
ATOM 913 O O . PHE A 1 117 ? -4.816 4.153 5.595 1.00 90.44 117 PHE A O 1
ATOM 920 N N . VAL A 1 118 ? -5.692 5.511 4.044 1.00 91.50 118 VAL A N 1
ATOM 921 C CA . VAL A 1 118 ? -6.353 4.475 3.255 1.00 91.50 118 VAL A CA 1
ATOM 922 C C . VAL A 1 118 ? -6.110 4.726 1.774 1.00 91.50 118 VAL A C 1
ATOM 924 O O . VAL A 1 118 ? -6.198 5.865 1.319 1.00 91.50 118 VAL A O 1
ATOM 927 N N . ILE A 1 119 ? -5.835 3.656 1.034 1.00 92.31 119 ILE A N 1
ATOM 928 C CA . ILE A 1 119 ? -5.972 3.618 -0.422 1.00 92.31 119 ILE A CA 1
ATOM 929 C C . ILE A 1 119 ? -7.386 3.130 -0.701 1.00 92.31 119 ILE A C 1
ATOM 931 O O . ILE A 1 119 ? -7.714 1.975 -0.409 1.00 92.31 119 ILE A O 1
ATOM 935 N N . LYS A 1 120 ? -8.245 4.035 -1.174 1.00 91.19 120 LYS A N 1
ATOM 936 C CA . LYS A 1 120 ? -9.625 3.713 -1.524 1.00 91.19 120 LYS A CA 1
ATOM 937 C C . LYS A 1 120 ? -9.738 3.423 -3.010 1.00 91.19 120 LYS A C 1
ATOM 939 O O . LYS A 1 120 ? -9.176 4.158 -3.812 1.00 91.19 120 LYS A O 1
ATOM 944 N N . PHE A 1 121 ? -10.520 2.405 -3.338 1.00 90.69 121 PHE A N 1
ATOM 945 C CA . PHE A 1 121 ? -10.984 2.091 -4.683 1.00 90.69 121 PHE A CA 1
ATOM 946 C C . PHE A 1 121 ? -12.472 2.462 -4.728 1.00 90.69 121 PHE A C 1
ATOM 948 O O . PHE A 1 121 ? -13.296 1.702 -4.216 1.00 90.69 121 PHE A O 1
ATOM 955 N N . PRO A 1 122 ? -12.838 3.658 -5.228 1.00 87.06 122 PRO A N 1
ATOM 956 C CA . PRO A 1 122 ? -14.212 4.160 -5.149 1.00 87.06 122 PRO A CA 1
ATOM 957 C C . PRO A 1 122 ? -15.242 3.227 -5.791 1.00 87.06 122 PRO A C 1
ATOM 959 O O . PRO A 1 122 ? -16.342 3.080 -5.260 1.00 87.06 122 PRO A O 1
ATOM 962 N N . ASP A 1 123 ? -14.854 2.563 -6.881 1.00 89.25 123 ASP A N 1
ATOM 963 C CA . ASP A 1 123 ? -15.707 1.628 -7.618 1.00 89.25 123 ASP A CA 1
ATOM 964 C C . ASP A 1 123 ? -15.758 0.225 -6.987 1.00 89.25 123 ASP A C 1
ATOM 966 O O . ASP A 1 123 ? -16.671 -0.548 -7.274 1.00 89.25 123 ASP A O 1
ATOM 970 N N . ASP A 1 124 ? -14.812 -0.108 -6.101 1.00 89.06 124 ASP A N 1
ATOM 971 C CA . ASP A 1 124 ? -14.752 -1.400 -5.417 1.00 89.06 124 ASP A CA 1
ATOM 972 C C . ASP A 1 124 ? -14.197 -1.263 -3.993 1.00 89.06 124 ASP A C 1
ATOM 974 O O . ASP A 1 124 ? -13.021 -1.500 -3.703 1.00 89.06 124 ASP A O 1
ATOM 978 N N . ALA A 1 125 ? -15.088 -0.930 -3.060 1.00 86.19 125 ALA A N 1
ATOM 979 C CA . ALA A 1 125 ? -14.732 -0.743 -1.660 1.00 86.19 125 ALA A CA 1
ATOM 980 C C . ALA A 1 125 ? -14.136 -1.997 -0.985 1.00 86.19 125 ALA A C 1
ATOM 982 O O . ALA A 1 125 ? -13.506 -1.864 0.067 1.00 86.19 125 ALA A O 1
ATOM 983 N N . SER A 1 126 ? -14.306 -3.197 -1.558 1.00 87.19 126 SER A N 1
ATOM 984 C CA . SER A 1 126 ? -13.718 -4.431 -1.016 1.00 87.19 126 SER A CA 1
ATOM 985 C C . SER A 1 126 ? -12.196 -4.485 -1.188 1.00 87.19 126 SER A C 1
ATOM 987 O O . SER A 1 126 ? -11.511 -5.140 -0.404 1.00 87.19 126 SER A O 1
ATOM 989 N N . ARG A 1 127 ? -11.656 -3.725 -2.152 1.00 89.38 127 ARG A N 1
ATOM 990 C CA . ARG A 1 127 ? -10.215 -3.574 -2.400 1.00 89.38 127 ARG A CA 1
ATOM 991 C C . ARG A 1 127 ? -9.554 -2.520 -1.514 1.00 89.38 127 ARG A C 1
ATOM 993 O O . ARG A 1 127 ? -8.341 -2.349 -1.591 1.00 89.38 127 ARG A O 1
ATOM 1000 N N . ASN A 1 128 ? -10.315 -1.801 -0.683 1.00 91.44 128 ASN A N 1
ATOM 1001 C CA . ASN A 1 128 ? -9.773 -0.742 0.167 1.00 91.44 128 ASN A CA 1
ATOM 1002 C C . ASN A 1 128 ? -8.676 -1.271 1.097 1.00 91.44 128 ASN A C 1
ATOM 1004 O O . ASN A 1 128 ? -8.847 -2.268 1.799 1.00 91.44 128 ASN A O 1
ATOM 1008 N N . MET A 1 129 ? -7.564 -0.546 1.156 1.00 92.81 129 MET A N 1
ATOM 1009 C CA . MET A 1 129 ? -6.400 -0.932 1.945 1.00 92.81 129 MET A CA 1
ATOM 1010 C C . MET A 1 129 ? -6.091 0.130 2.987 1.00 92.81 129 MET A C 1
ATOM 1012 O O . MET A 1 129 ? -5.861 1.290 2.653 1.00 92.81 129 MET A O 1
ATOM 1016 N N . PHE A 1 130 ? -6.070 -0.273 4.253 1.00 93.44 130 PHE A N 1
ATOM 1017 C CA . PHE A 1 130 ? -5.857 0.624 5.382 1.00 93.44 130 PHE A CA 1
ATOM 1018 C C . PHE A 1 130 ? -4.442 0.465 5.933 1.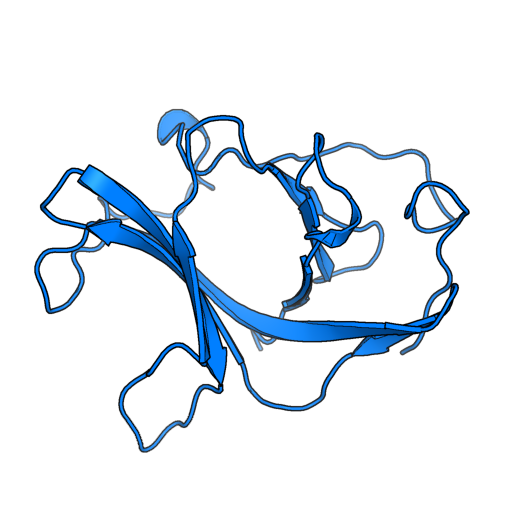00 93.44 130 PHE A C 1
ATOM 1020 O O . PHE A 1 130 ? -3.950 -0.655 6.091 1.00 93.44 130 PHE A O 1
ATOM 1027 N N . PHE A 1 131 ? -3.807 1.588 6.256 1.00 93.88 131 PHE A N 1
ATOM 1028 C CA . PHE A 1 131 ? -2.407 1.646 6.652 1.00 93.88 131 PHE A CA 1
ATOM 1029 C C . PHE A 1 131 ? -2.189 2.575 7.843 1.00 93.88 131 PHE A C 1
ATOM 1031 O O . PHE A 1 131 ? -2.925 3.542 8.058 1.00 93.88 131 PHE A O 1
ATOM 1038 N N . TRP A 1 132 ? -1.139 2.286 8.607 1.00 92.44 132 TRP A N 1
ATOM 1039 C CA . TRP A 1 132 ? -0.614 3.161 9.649 1.00 92.44 132 TRP A CA 1
ATOM 1040 C C . TRP A 1 132 ? 0.883 3.398 9.432 1.00 92.44 132 TRP A C 1
ATOM 1042 O O . TRP A 1 132 ? 1.634 2.466 9.144 1.00 92.44 132 TRP A O 1
ATOM 1052 N N . SER A 1 133 ? 1.313 4.650 9.553 1.00 90.44 133 SER A N 1
ATOM 1053 C CA . SER A 1 133 ? 2.697 5.081 9.386 1.00 90.44 133 SER A CA 1
ATOM 1054 C C . SER 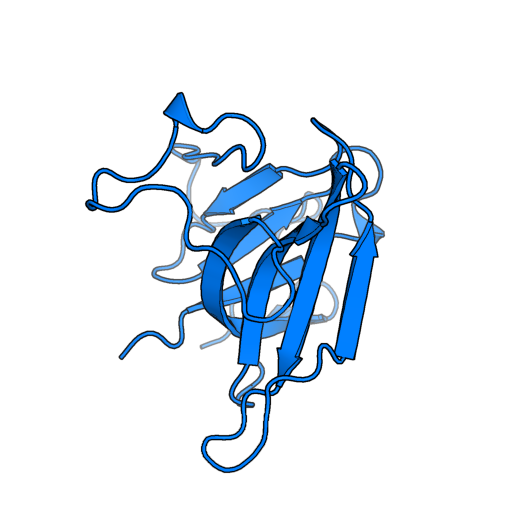A 1 133 ? 3.590 4.462 10.456 1.00 90.44 133 SER A C 1
ATOM 1056 O O . SER A 1 133 ? 3.242 4.429 11.636 1.00 90.44 133 SER A O 1
ATOM 1058 N N . GLN A 1 134 ? 4.750 3.987 10.018 1.00 88.69 134 GLN A N 1
ATOM 1059 C CA . GLN A 1 134 ? 5.837 3.471 10.844 1.00 88.69 134 GLN A CA 1
ATOM 1060 C C . GLN A 1 134 ? 7.117 4.301 10.663 1.00 88.69 134 GLN A C 1
ATOM 1062 O O . GLN A 1 134 ? 8.213 3.797 10.935 1.00 88.69 134 GLN A O 1
ATOM 1067 N N . GLU A 1 135 ? 6.981 5.523 10.146 1.00 75.88 135 GLU A N 1
ATOM 1068 C CA . GLU A 1 135 ? 8.026 6.539 10.229 1.00 75.88 135 GLU A CA 1
ATOM 1069 C C . GLU A 1 135 ? 8.167 6.925 11.709 1.00 75.88 135 GLU A C 1
ATOM 1071 O O . GLU A 1 135 ? 7.193 7.343 12.341 1.00 75.88 135 GLU A O 1
ATOM 1076 N N . LEU A 1 136 ? 9.349 6.661 12.269 1.00 55.59 136 LEU A N 1
ATOM 1077 C CA . LEU A 1 136 ? 9.730 6.965 13.651 1.00 55.59 136 LEU A CA 1
ATOM 1078 C C . LEU A 1 136 ? 10.438 8.316 13.709 1.00 55.59 136 LEU A C 1
ATOM 1080 O O . LEU A 1 136 ? 11.306 8.542 12.837 1.00 55.59 136 LEU A O 1
#

Organism: Micromonas pusilla (NCBI:txid38833)

Mean predicted aligned error: 8.54 Å

Nearest PDB structures (foldseek):
  6oi4-assembly1_A  TM=8.718E-01  e=1.151E-06  Homo sapiens
  8ftq-assembly1_A  TM=8.755E-01  e=2.956E-06  Homo sapiens
  6oi4-assembly2_B  TM=8.722E-01  e=6.156E-06  Homo sapiens
  2z59-assembly1_A  TM=8.142E-01  e=1.040E-05  Mus musculus
  2kr0-assembly1_A  TM=7.277E-01  e=1.095E-05  Homo sapiens

Radius of gyration: 15.13 Å; Cα contacts (8 Å, |Δi|>4): 266; chains: 1; bounding box: 40×30×39 Å

Secondary structure (DSSP, 8-state):
--EEB-TTS-BTT------EE-TT-GGG--S---SPEEPTTS-EEEEEEEEEEEEEETTEEEE--S-EEEEEEE-TTS-EEEEEEE--SSS----SEEEEE-TTT-EEEE-SSTTEEEEE-TT-GGG-EEEEE---

Foldseek 3Di:
DKFFADPVRAGPDDDDPKPKDFLVPLVRDDPDDDDFDQDPQRKGWSDKAWKFFWDDDPGMTHTDPFTKIWTWIQDPVRWIWTFIDGDDPPDPDDGPDIDTDDGPQWMKTAHPPPQKIWTARPVDRVPITIIGGPPD

Sequence (136 aa):
ARFEIDDAGFVRTERPAFMSFDFFNQNSAPAGGGGPEIGPNGEEILMDVRCGRIIVDGRMMTPDQRKGKLRVCKDTDGLTHLQFGLRSDDLPYVPEDDFLIFPQECEMKFIPKPGCFVIKFPDDASRNMFFWSQEL

pLDDT: mean 80.07, std 15.73, range [40.31, 95.25]